Protein AF-A0A1A8DU62-F1 (afdb_monomer)

pLDDT: mean 75.97, std 13.54, range [42.56, 94.19]

Organism: Nothobranchius kadleci (NCBI:txid1051664)

Nearest PDB structures (foldseek):
  8eas-assembly1_e  TM=4.081E-01  e=3.688E+00  Saccharomyces cerevisiae

Solvent-accessible surface area (backbone atoms only — not comparable to full-atom values): 6473 Å² total; per-residue (Å²): 130,87,78,82,76,73,82,77,83,62,65,81,75,46,54,63,57,53,49,51,5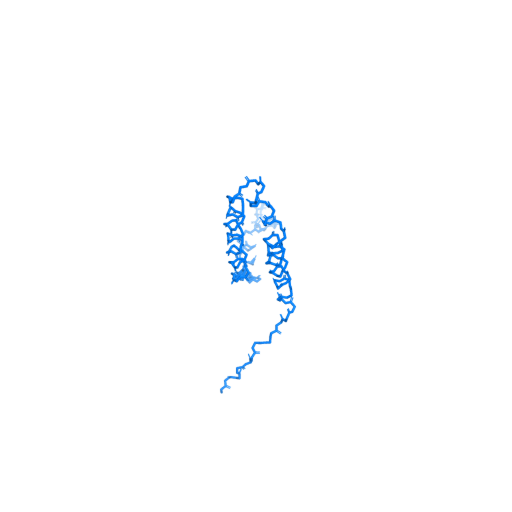0,49,52,53,53,49,53,52,49,48,42,54,69,67,48,36,66,54,44,41,75,74,76,39,65,64,56,60,53,53,52,49,54,50,48,52,53,50,52,53,52,50,50,50,67,70,70,52,79,88,65,85,74,78,75,78,58,86,61,71,67,54,65,61,66,67,71,53,77,85,54,52,73,50,73,61,94,90,44,83,42,86,70

Mean predicted aligned error: 15.57 Å

Radius of gyration: 30.91 Å; Cα contacts (8 Å, |Δi|>4): 31; chains: 1; bounding box: 81×33×68 Å

Sequence (103 aa):
MPNSAGKRFKPTKYIPVSTAATLLVGSTTLFFVFTCPWLTKVISPAVPLYNGLVFLFVLANFSMATFMDPGIYPRADEDEDKDDDFRAPLYKNVEIKGIQVRM

Secondary structure (DSSP, 8-state):
----------GGGTHHHHHHHHHHHHHHHHIIIIIHHHHHHHT-THHHHHHHHHHHHHHHHHHHHHHS----PPPPPTTTTHHHHTSS-S--EEEETTEEEE-

Foldseek 3Di:
DDDPPPPPDDVVVCVVLVVVVCCLVVVLVCCCVPPVVVCCVPPHPVVVVVSVVVSVVVVVVSVCVSPDDPDDDPDPDPCVVVVVVPPDQPWDFDDDPNDTDTD

Structure (mmCIF, N/CA/C/O backbone):
data_AF-A0A1A8DU62-F1
#
_entry.id   AF-A0A1A8DU62-F1
#
loop_
_atom_site.group_PDB
_atom_site.id
_atom_site.type_symbol
_atom_site.label_atom_id
_atom_site.label_alt_id
_atom_site.label_comp_id
_atom_site.label_asym_id
_atom_site.label_entity_id
_atom_site.label_seq_id
_atom_site.pdbx_PDB_ins_code
_atom_site.Cartn_x
_atom_site.Cartn_y
_atom_site.Cartn_z
_atom_site.occupancy
_atom_site.B_iso_or_equiv
_atom_site.auth_seq_id
_atom_site.auth_comp_id
_atom_site.auth_asym_id
_atom_site.auth_atom_id
_atom_site.pdbx_PDB_model_num
ATOM 1 N N . MET A 1 1 ? -0.432 -7.489 -43.310 1.00 42.56 1 MET A N 1
ATOM 2 C CA . MET A 1 1 ? -1.073 -7.174 -42.014 1.00 42.56 1 MET A CA 1
ATOM 3 C C . MET A 1 1 ? -0.121 -7.632 -40.918 1.00 42.56 1 MET A C 1
ATOM 5 O O . MET A 1 1 ? 0.144 -8.829 -40.883 1.00 42.56 1 MET A O 1
ATOM 9 N N . PRO A 1 2 ? 0.492 -6.748 -40.109 1.00 52.03 2 PRO A N 1
ATOM 10 C CA . PRO A 1 2 ? 1.381 -7.212 -39.057 1.00 52.03 2 PRO A CA 1
ATOM 11 C C . PRO A 1 2 ? 0.548 -7.817 -37.923 1.00 52.03 2 PRO A C 1
ATOM 13 O O . PRO A 1 2 ? -0.450 -7.258 -37.475 1.00 52.03 2 PRO A O 1
ATOM 16 N N . ASN A 1 3 ? 0.956 -9.019 -37.540 1.00 49.47 3 ASN A N 1
ATOM 17 C CA . ASN A 1 3 ? 0.328 -9.881 -36.559 1.00 49.47 3 ASN A CA 1
ATOM 18 C C . ASN A 1 3 ? 0.422 -9.220 -35.173 1.00 49.47 3 ASN A C 1
ATOM 20 O O . ASN A 1 3 ? 1.523 -8.966 -34.682 1.00 49.47 3 ASN A O 1
ATOM 24 N N . SER A 1 4 ? -0.720 -8.910 -34.555 1.00 54.88 4 SER A N 1
ATOM 25 C CA . SER A 1 4 ? -0.787 -8.346 -33.205 1.00 54.88 4 SER A CA 1
ATOM 26 C C . SER A 1 4 ? -0.388 -9.425 -32.197 1.00 54.88 4 SER A C 1
ATOM 28 O O . SER A 1 4 ? -1.233 -10.153 -31.677 1.00 54.88 4 SER A O 1
ATOM 30 N N . ALA A 1 5 ? 0.915 -9.557 -31.948 1.00 54.44 5 ALA A N 1
ATOM 31 C CA . ALA A 1 5 ? 1.454 -10.425 -30.913 1.00 54.44 5 ALA A CA 1
ATOM 32 C C . ALA A 1 5 ? 0.910 -9.967 -29.550 1.00 54.44 5 ALA A C 1
ATOM 34 O O . ALA A 1 5 ? 1.331 -8.947 -29.002 1.00 54.44 5 ALA A O 1
ATOM 35 N N . GLY A 1 6 ? -0.069 -10.705 -29.020 1.00 56.44 6 GLY A N 1
ATOM 36 C CA . GLY A 1 6 ? -0.629 -10.466 -27.696 1.00 56.44 6 GLY A CA 1
ATOM 37 C C . GLY A 1 6 ? 0.492 -10.414 -26.660 1.00 56.44 6 GLY A C 1
ATOM 38 O O . GLY A 1 6 ? 1.303 -11.337 -26.563 1.00 56.44 6 GLY A O 1
ATOM 39 N N . LYS A 1 7 ? 0.569 -9.312 -25.905 1.00 60.22 7 LYS A N 1
ATOM 40 C CA . LYS A 1 7 ? 1.547 -9.140 -24.824 1.00 60.22 7 LYS A CA 1
ATOM 41 C C . LYS A 1 7 ? 1.452 -10.339 -23.877 1.00 60.22 7 LYS A C 1
ATOM 43 O O . LYS A 1 7 ? 0.450 -10.518 -23.191 1.00 60.22 7 LYS A O 1
ATOM 48 N N . ARG A 1 8 ? 2.502 -11.164 -23.836 1.00 65.25 8 ARG A N 1
ATOM 49 C CA . ARG A 1 8 ? 2.606 -12.308 -22.922 1.00 65.25 8 ARG A CA 1
ATOM 50 C C . ARG A 1 8 ? 2.629 -11.782 -21.485 1.00 65.25 8 ARG A C 1
ATOM 52 O O . ARG A 1 8 ? 3.622 -11.182 -21.073 1.00 65.25 8 ARG A O 1
ATOM 59 N N . PHE A 1 9 ? 1.543 -11.988 -20.740 1.00 60.03 9 PHE A N 1
ATOM 60 C CA . PHE A 1 9 ? 1.482 -11.691 -19.309 1.00 60.03 9 PHE A CA 1
ATOM 61 C C . PHE A 1 9 ? 2.639 -12.410 -18.604 1.00 60.03 9 PHE A C 1
ATOM 63 O O . PHE A 1 9 ? 2.781 -13.627 -18.711 1.00 60.03 9 PHE A O 1
ATOM 70 N N . LYS A 1 10 ? 3.505 -11.649 -17.925 1.00 69.56 10 LYS A N 1
ATOM 71 C CA . LYS A 1 10 ? 4.607 -12.177 -17.109 1.00 69.56 10 LYS A CA 1
ATOM 72 C C . LYS A 1 10 ? 4.161 -12.160 -15.640 1.00 69.56 10 LYS A C 1
ATOM 74 O O . LYS A 1 10 ? 4.383 -11.148 -14.973 1.00 69.56 10 LYS A O 1
ATOM 79 N N . PRO A 1 11 ? 3.522 -13.228 -15.127 1.00 65.69 11 PRO A N 1
ATOM 80 C CA . PRO A 1 11 ? 2.950 -13.248 -13.777 1.00 65.69 11 PRO A CA 1
ATOM 81 C C . PRO A 1 11 ? 3.991 -12.955 -12.691 1.00 65.69 11 PRO A C 1
ATOM 83 O O . PRO A 1 11 ? 3.673 -12.288 -11.713 1.00 65.69 11 PRO A O 1
ATOM 86 N N . THR A 1 12 ? 5.256 -13.326 -12.907 1.00 71.56 12 THR A N 1
ATOM 87 C CA . THR A 1 12 ? 6.375 -13.089 -11.981 1.00 71.56 12 THR A CA 1
ATOM 88 C C . THR A 1 12 ? 6.565 -11.619 -11.588 1.00 71.56 12 THR A C 1
ATOM 90 O O . THR A 1 12 ? 7.024 -11.348 -10.484 1.00 71.56 12 THR A O 1
ATOM 93 N N . LYS A 1 13 ? 6.173 -10.659 -12.441 1.00 71.75 13 LYS A N 1
ATOM 94 C CA . LYS A 1 13 ? 6.266 -9.220 -12.130 1.00 71.75 13 LYS A CA 1
ATOM 95 C C . LYS A 1 13 ? 5.174 -8.747 -11.153 1.00 71.75 13 LYS A C 1
ATOM 97 O O . LYS A 1 13 ? 5.378 -7.763 -10.453 1.00 71.75 13 LYS A O 1
ATOM 102 N N . TYR A 1 14 ? 4.038 -9.444 -11.086 1.00 77.38 14 TYR A N 1
ATOM 103 C CA . TYR A 1 14 ? 2.866 -9.038 -10.297 1.00 77.38 14 TYR A CA 1
ATOM 104 C C . TYR A 1 14 ? 2.808 -9.681 -8.907 1.00 77.38 14 TYR A C 1
ATOM 106 O O . TYR A 1 14 ? 2.211 -9.097 -8.009 1.00 77.38 14 TYR A O 1
ATOM 114 N N . ILE A 1 15 ? 3.468 -10.830 -8.712 1.00 84.44 15 ILE A N 1
ATOM 115 C CA . ILE A 1 15 ? 3.556 -11.544 -7.424 1.00 84.44 15 ILE A CA 1
ATOM 116 C C . ILE A 1 15 ? 3.979 -10.631 -6.253 1.00 84.44 15 ILE A C 1
ATOM 118 O O . ILE A 1 15 ? 3.303 -10.655 -5.220 1.00 84.44 15 ILE A O 1
ATOM 122 N N . PRO A 1 16 ? 5.051 -9.816 -6.353 1.00 87.69 16 PRO A N 1
ATOM 123 C CA . PRO A 1 16 ? 5.456 -8.971 -5.229 1.00 87.69 16 PRO A CA 1
ATOM 124 C C . PRO A 1 16 ? 4.426 -7.874 -4.932 1.00 87.69 16 PRO A C 1
ATOM 126 O O . PRO A 1 16 ? 4.103 -7.628 -3.772 1.00 87.69 16 PRO A O 1
ATOM 129 N N . VAL A 1 17 ? 3.853 -7.266 -5.972 1.00 88.00 17 VAL A N 1
ATOM 130 C CA . VAL A 1 17 ? 2.862 -6.188 -5.845 1.00 88.00 17 VAL A CA 1
ATOM 131 C C . VAL A 1 17 ? 1.554 -6.687 -5.241 1.00 88.00 17 VAL A C 1
ATOM 133 O O . VAL A 1 17 ? 1.019 -6.055 -4.332 1.00 88.00 17 VAL A O 1
ATOM 136 N N . SER A 1 18 ? 1.060 -7.847 -5.680 1.00 88.12 18 SER A N 1
ATOM 137 C CA . SER A 1 18 ? -0.167 -8.434 -5.141 1.00 88.12 18 SER A CA 1
ATOM 138 C C . SER A 1 18 ? 0.012 -8.859 -3.688 1.00 88.12 18 SER A C 1
ATOM 140 O O . SER A 1 18 ? -0.894 -8.673 -2.877 1.00 88.12 18 SER A O 1
ATOM 142 N N . THR A 1 19 ? 1.186 -9.390 -3.341 1.00 90.88 19 THR A N 1
ATOM 143 C CA . THR A 1 19 ? 1.517 -9.767 -1.962 1.00 90.88 19 THR A CA 1
ATOM 144 C C . THR A 1 19 ? 1.575 -8.534 -1.064 1.00 90.88 19 THR A C 1
ATOM 146 O O . THR A 1 19 ? 0.925 -8.514 -0.021 1.00 90.88 19 THR A O 1
ATOM 149 N N . ALA A 1 20 ? 2.273 -7.476 -1.491 1.00 91.31 20 ALA A N 1
ATOM 150 C CA . ALA A 1 20 ? 2.340 -6.220 -0.748 1.00 91.31 20 ALA A CA 1
ATOM 151 C C . ALA A 1 20 ? 0.949 -5.598 -0.551 1.00 91.31 20 ALA A C 1
ATOM 153 O O . ALA A 1 20 ? 0.597 -5.240 0.571 1.00 91.31 20 ALA A O 1
ATOM 154 N N . ALA A 1 21 ? 0.127 -5.548 -1.604 1.00 91.38 21 ALA A N 1
ATOM 155 C CA . ALA A 1 21 ? -1.240 -5.036 -1.524 1.00 91.38 21 ALA A CA 1
ATOM 156 C C . ALA A 1 21 ? -2.112 -5.863 -0.566 1.00 91.38 21 ALA A C 1
ATOM 158 O O . ALA A 1 21 ? -2.833 -5.303 0.258 1.00 91.38 21 ALA A O 1
ATOM 159 N N . THR A 1 22 ? -2.015 -7.194 -0.631 1.00 93.25 22 THR A N 1
ATOM 160 C CA . THR A 1 22 ? -2.785 -8.099 0.237 1.00 93.25 22 THR A CA 1
ATOM 161 C C . THR A 1 22 ? -2.390 -7.932 1.699 1.00 93.25 22 THR A C 1
ATOM 163 O O . THR A 1 22 ? -3.262 -7.853 2.559 1.00 93.25 22 THR A O 1
ATOM 166 N N . LEU A 1 23 ? -1.093 -7.837 1.995 1.00 93.00 23 LEU A N 1
ATOM 167 C CA . LEU A 1 23 ? -0.617 -7.622 3.361 1.00 93.00 23 LEU A CA 1
ATOM 168 C C . LEU A 1 23 ? -1.013 -6.243 3.882 1.00 93.00 23 LEU A C 1
ATOM 170 O O . LEU A 1 23 ? -1.472 -6.135 5.015 1.00 93.00 23 LEU A O 1
ATOM 174 N N . LEU A 1 24 ? 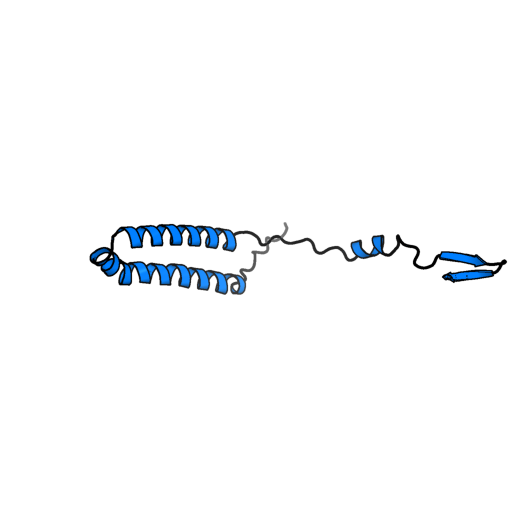-0.886 -5.204 3.060 1.00 93.06 24 LEU A N 1
ATOM 175 C CA . LEU A 1 24 ? -1.232 -3.834 3.426 1.00 93.06 24 LEU A CA 1
ATOM 176 C C . LEU A 1 24 ? -2.728 -3.699 3.731 1.00 93.06 24 LEU A C 1
ATOM 178 O O . LEU A 1 24 ? -3.105 -3.239 4.810 1.00 93.06 24 LEU A O 1
ATOM 182 N N . VAL A 1 25 ? -3.591 -4.143 2.814 1.00 93.31 25 VAL A N 1
ATOM 183 C CA . VAL A 1 25 ? -5.048 -4.052 2.987 1.00 93.31 25 VAL A CA 1
ATOM 184 C C . VAL A 1 25 ? -5.520 -5.028 4.061 1.00 93.31 25 VAL A C 1
ATOM 186 O O . VAL A 1 25 ? -6.315 -4.655 4.923 1.00 93.31 25 VAL A O 1
ATOM 189 N N . GLY A 1 26 ? -5.005 -6.258 4.057 1.00 93.50 26 GLY A N 1
ATOM 190 C CA . GLY A 1 26 ? -5.382 -7.300 5.006 1.00 93.50 26 GLY A CA 1
ATOM 191 C C . GLY A 1 26 ? -5.036 -6.935 6.446 1.00 93.50 26 GLY A C 1
ATOM 192 O O . GLY A 1 26 ? -5.915 -6.975 7.303 1.00 93.50 26 GLY A O 1
ATOM 193 N N . SER A 1 27 ? -3.792 -6.521 6.714 1.00 92.25 27 SER A N 1
ATOM 194 C CA . SER A 1 27 ? -3.358 -6.144 8.070 1.00 92.25 27 SER A CA 1
ATOM 195 C C . SER A 1 27 ? -4.124 -4.936 8.609 1.00 92.25 27 SER A C 1
ATOM 197 O O . SER A 1 27 ? -4.594 -4.967 9.747 1.00 92.25 27 SER A O 1
ATOM 199 N N . THR A 1 28 ? -4.335 -3.913 7.778 1.00 91.81 28 THR A N 1
ATOM 200 C CA . THR A 1 28 ? -5.089 -2.718 8.174 1.00 91.81 28 THR A CA 1
ATOM 201 C C . THR A 1 28 ? -6.560 -3.044 8.428 1.00 91.81 28 THR A C 1
ATOM 203 O O . THR A 1 28 ? -7.127 -2.611 9.429 1.00 91.81 28 THR A O 1
ATOM 206 N N . THR A 1 29 ? -7.179 -3.877 7.587 1.00 90.44 29 THR A N 1
ATOM 207 C CA . THR A 1 29 ? -8.571 -4.312 7.796 1.00 90.44 29 THR A CA 1
ATOM 208 C C . THR A 1 29 ? -8.707 -5.121 9.085 1.00 90.44 29 THR A C 1
ATOM 210 O O . THR A 1 29 ? -9.636 -4.889 9.857 1.00 90.44 29 THR A O 1
ATOM 213 N N . LEU A 1 30 ? -7.759 -6.021 9.371 1.00 91.19 30 LEU A N 1
ATOM 214 C CA . LEU A 1 30 ? -7.722 -6.773 10.629 1.00 91.19 30 LEU A CA 1
ATOM 215 C C . LEU A 1 30 ? -7.628 -5.837 11.840 1.00 91.19 30 LEU A C 1
ATOM 217 O O . LEU A 1 30 ? -8.357 -6.012 12.815 1.00 91.19 30 LEU A O 1
ATOM 221 N N . PHE A 1 31 ? -6.779 -4.812 11.764 1.00 88.25 31 PHE A N 1
ATOM 222 C CA . PHE A 1 31 ? -6.653 -3.807 12.816 1.00 88.25 31 PHE A CA 1
ATOM 223 C C . PHE A 1 31 ? -7.978 -3.060 13.058 1.00 88.25 31 PHE A C 1
ATOM 225 O O . PHE A 1 31 ? -8.402 -2.903 14.206 1.00 88.25 31 PHE A O 1
ATOM 232 N N . PHE A 1 32 ? -8.691 -2.677 11.994 1.00 86.12 32 PHE A N 1
ATOM 233 C CA . PHE A 1 32 ? -10.003 -2.033 12.117 1.00 86.12 32 PHE A CA 1
ATOM 234 C C . PHE A 1 32 ? -11.093 -2.957 12.673 1.00 86.12 32 PHE A C 1
ATOM 236 O O . PHE A 1 32 ? -11.939 -2.501 13.440 1.00 86.12 32 PHE A O 1
ATOM 243 N N . VAL A 1 33 ? -11.083 -4.244 12.326 1.00 87.88 33 VAL A N 1
ATOM 244 C CA . VAL A 1 33 ? -12.104 -5.197 12.791 1.00 87.88 33 VAL A CA 1
ATOM 245 C C . VAL A 1 33 ? -11.870 -5.620 14.242 1.00 87.88 33 VAL A C 1
ATOM 247 O O . VAL A 1 33 ? -12.824 -5.676 15.015 1.00 87.88 33 VAL A O 1
ATOM 250 N N . PHE A 1 34 ? -10.627 -5.905 14.636 1.00 86.44 34 PHE A N 1
ATOM 251 C CA . PHE A 1 34 ? -10.333 -6.469 15.958 1.00 86.44 34 PHE A CA 1
ATOM 252 C C . PHE A 1 34 ? -9.892 -5.422 16.986 1.00 86.44 34 PHE A C 1
ATOM 254 O O . PHE A 1 34 ? -10.318 -5.480 18.139 1.00 86.44 34 PHE A O 1
ATOM 261 N N . THR A 1 35 ? -9.063 -4.450 16.600 1.00 83.31 35 THR A N 1
ATOM 262 C CA . THR A 1 35 ? -8.457 -3.498 17.546 1.00 83.31 35 THR A CA 1
ATOM 263 C C . THR A 1 35 ? -9.289 -2.225 17.703 1.00 83.31 35 THR A C 1
ATOM 265 O O . THR A 1 35 ? -9.487 -1.752 18.827 1.00 83.31 35 THR A O 1
ATOM 268 N N . CYS A 1 36 ? -9.842 -1.677 16.616 1.00 80.44 36 CYS A N 1
ATOM 269 C CA . CYS A 1 36 ? -10.602 -0.424 16.685 1.00 80.44 36 CYS A CA 1
ATOM 270 C C . CYS A 1 36 ? -11.889 -0.463 17.531 1.00 80.44 36 CYS A C 1
ATOM 272 O O . CYS A 1 36 ? -12.154 0.559 18.168 1.00 80.44 36 CYS A O 1
ATOM 274 N N . PRO A 1 37 ? -12.682 -1.552 17.631 1.00 80.62 37 PRO A N 1
ATOM 275 C CA . PRO A 1 37 ? -13.880 -1.551 18.478 1.00 80.62 37 PRO A CA 1
ATOM 276 C C . PRO A 1 37 ? -13.554 -1.339 19.958 1.00 80.62 37 PRO A C 1
ATOM 278 O O . PRO A 1 37 ? -14.299 -0.670 20.674 1.00 80.62 37 PRO A O 1
ATOM 281 N N . TRP A 1 38 ? -12.423 -1.888 20.408 1.00 81.25 38 TRP A N 1
ATOM 282 C CA . TRP A 1 38 ? -11.924 -1.690 21.764 1.00 81.25 38 TRP A CA 1
ATOM 283 C C . TRP A 1 38 ? -11.346 -0.279 21.934 1.00 81.25 38 TRP A C 1
ATOM 285 O O . TRP A 1 38 ? -11.723 0.442 22.857 1.00 81.25 38 TRP A O 1
ATOM 295 N N . LEU A 1 39 ? -10.519 0.162 20.982 1.00 76.31 39 LEU A N 1
ATOM 296 C CA . LEU A 1 39 ? -9.854 1.469 21.017 1.00 76.31 39 LEU A CA 1
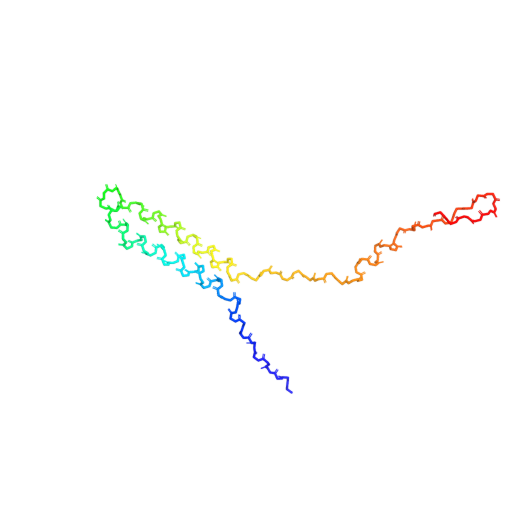ATOM 297 C C . LEU A 1 39 ? -10.842 2.649 21.008 1.00 76.31 39 LEU A C 1
ATOM 299 O O . LEU A 1 39 ? -10.643 3.643 21.706 1.00 76.31 39 LEU A O 1
ATOM 303 N N . THR A 1 40 ? -11.938 2.503 20.261 1.00 77.44 40 THR A N 1
ATOM 304 C CA . THR A 1 40 ? -13.023 3.493 20.167 1.00 77.44 40 THR A CA 1
ATOM 305 C C . THR A 1 40 ? -13.781 3.628 21.485 1.00 77.44 40 THR A C 1
ATOM 307 O O . THR A 1 40 ? -14.178 4.732 21.846 1.00 77.44 40 THR A O 1
ATOM 310 N N . LYS A 1 41 ? -13.982 2.518 22.209 1.00 77.88 41 LYS A N 1
ATOM 311 C CA . LYS A 1 41 ? -14.732 2.502 23.474 1.00 77.88 41 LYS A CA 1
ATOM 312 C C . LYS A 1 41 ? -13.911 2.981 24.668 1.00 77.88 41 LYS A C 1
ATOM 314 O O . LYS A 1 41 ? -14.483 3.564 25.579 1.00 77.88 41 LYS A O 1
ATOM 319 N N . VAL A 1 42 ? -12.608 2.699 24.684 1.00 78.44 42 VAL A N 1
ATOM 320 C CA . VAL A 1 42 ? -11.754 2.930 25.862 1.00 78.44 42 VAL A CA 1
ATOM 321 C C . VAL A 1 42 ? -10.991 4.250 25.788 1.00 78.44 42 VAL A C 1
ATOM 323 O O . VAL A 1 42 ? -10.823 4.901 26.813 1.00 78.44 42 VAL A O 1
ATOM 326 N N . ILE A 1 43 ? -10.517 4.648 24.604 1.00 75.56 43 ILE A N 1
ATOM 327 C CA . ILE A 1 43 ? -9.612 5.797 24.463 1.00 75.56 43 ILE A CA 1
ATOM 328 C C . ILE A 1 43 ? -10.327 6.978 23.817 1.00 75.56 43 ILE A C 1
ATOM 330 O O . ILE A 1 43 ? -10.537 7.998 24.464 1.00 75.56 43 ILE A O 1
ATOM 334 N N . SER A 1 44 ? -10.662 6.872 22.530 1.00 77.44 44 SER A N 1
ATOM 335 C CA . SER A 1 44 ? -11.347 7.938 21.795 1.00 77.44 44 SER A CA 1
ATOM 336 C C . SER A 1 44 ? -11.684 7.487 20.369 1.00 77.44 44 SER A C 1
ATOM 338 O O . SER A 1 44 ? -10.842 6.857 19.716 1.00 77.44 44 SER A O 1
ATOM 340 N N . PRO A 1 45 ? -12.849 7.877 19.820 1.00 78.00 45 PRO A N 1
ATOM 341 C CA . PRO A 1 45 ? -13.193 7.656 18.414 1.00 78.00 45 PRO A CA 1
ATOM 342 C C . PRO A 1 45 ? -12.295 8.415 17.424 1.00 78.00 45 PRO A C 1
ATOM 344 O O . PRO A 1 45 ? -12.344 8.139 16.227 1.00 78.00 45 PRO A O 1
ATOM 347 N N . ALA A 1 46 ? -11.447 9.339 17.887 1.00 81.00 46 ALA A N 1
ATOM 348 C CA . ALA A 1 46 ? -10.501 10.041 17.023 1.00 81.00 46 ALA A CA 1
ATOM 349 C C . ALA A 1 46 ? -9.377 9.124 16.501 1.00 81.00 46 ALA A C 1
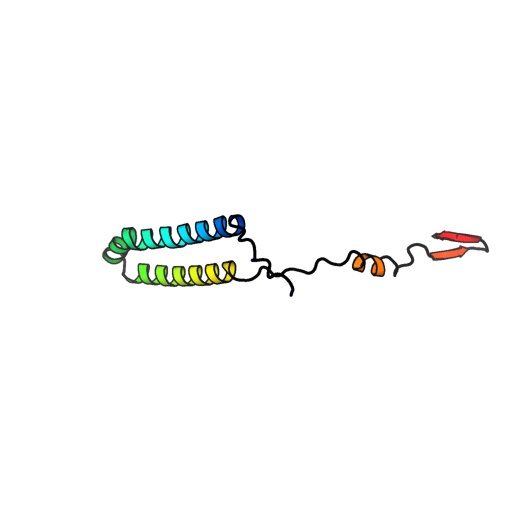ATOM 351 O O . ALA A 1 46 ? -8.893 9.312 15.387 1.00 81.00 46 ALA A O 1
ATOM 352 N N . VAL A 1 47 ? -8.968 8.109 17.271 1.00 82.44 47 VAL A N 1
ATOM 353 C CA . VAL A 1 47 ? -7.803 7.272 16.927 1.00 82.44 47 VAL A CA 1
ATOM 354 C C . VAL A 1 47 ? -8.019 6.443 15.648 1.00 82.44 47 VAL A C 1
ATOM 356 O O . VAL A 1 47 ? -7.152 6.484 14.772 1.00 82.44 47 VAL A O 1
ATOM 359 N N . PRO A 1 48 ? -9.159 5.745 15.458 1.00 84.25 48 PRO A N 1
ATOM 360 C CA . PRO A 1 48 ? -9.469 5.084 14.188 1.00 84.25 48 PRO A CA 1
ATOM 361 C C . PRO A 1 48 ? -9.536 6.053 13.002 1.00 84.25 48 PRO A C 1
ATOM 363 O O . PRO A 1 48 ? -9.141 5.687 11.898 1.00 84.25 48 PRO A O 1
ATOM 366 N N . LEU A 1 49 ? -10.003 7.288 13.225 1.00 86.12 49 LEU A N 1
ATOM 367 C CA . LEU A 1 49 ? -10.130 8.303 12.178 1.00 86.12 49 LEU A CA 1
ATOM 368 C C . LEU A 1 49 ? -8.757 8.705 11.620 1.00 86.12 49 LEU A C 1
ATOM 370 O O . LEU A 1 49 ? -8.554 8.697 10.406 1.00 86.12 49 LEU A O 1
ATOM 374 N N . TYR A 1 50 ? -7.794 8.988 12.504 1.00 89.81 50 TYR A N 1
ATOM 375 C CA . TYR A 1 50 ? -6.413 9.277 12.104 1.00 89.81 50 TYR A CA 1
ATOM 376 C C . TYR A 1 50 ? -5.762 8.088 11.402 1.00 89.81 50 TYR A C 1
ATOM 378 O O . TYR A 1 50 ? -5.114 8.266 10.372 1.00 89.81 50 TYR A O 1
ATOM 386 N N . ASN A 1 51 ? -5.966 6.875 11.918 1.00 88.88 51 ASN A N 1
ATOM 387 C CA . ASN A 1 51 ? -5.409 5.671 11.305 1.00 88.88 51 ASN A CA 1
ATOM 388 C C . ASN A 1 51 ? -5.985 5.443 9.894 1.00 88.88 51 ASN A C 1
ATOM 390 O O . ASN A 1 51 ? -5.255 5.093 8.973 1.00 88.88 51 ASN A O 1
ATOM 394 N N . GLY A 1 52 ? -7.272 5.745 9.693 1.00 90.00 52 GLY A N 1
ATOM 395 C CA . GLY A 1 52 ? -7.920 5.702 8.381 1.00 90.00 52 GLY A CA 1
ATOM 396 C C . GLY A 1 52 ? -7.351 6.732 7.406 1.00 90.00 52 GLY A C 1
ATOM 397 O O . GLY A 1 52 ? -7.044 6.388 6.267 1.00 90.00 52 GLY A O 1
ATOM 398 N N . LEU A 1 53 ? -7.143 7.975 7.853 1.00 93.31 53 LEU A N 1
ATOM 399 C CA . LEU A 1 53 ? -6.519 9.024 7.037 1.00 93.31 53 LEU A CA 1
ATOM 400 C C . 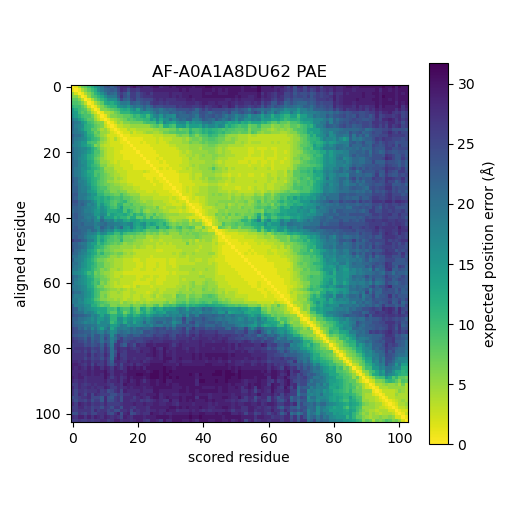LEU A 1 53 ? -5.095 8.653 6.607 1.00 93.31 53 LEU A C 1
ATOM 402 O O . LEU A 1 53 ? -4.755 8.773 5.429 1.00 93.31 53 LEU A O 1
ATOM 406 N N . VAL A 1 54 ? -4.275 8.166 7.542 1.00 93.25 54 VAL A N 1
ATOM 407 C CA . VAL A 1 54 ? -2.905 7.721 7.248 1.00 93.25 54 VAL A CA 1
ATOM 408 C C . VAL A 1 54 ? -2.922 6.519 6.305 1.00 93.25 54 VAL A C 1
ATOM 410 O O . VAL A 1 54 ? -2.172 6.501 5.331 1.00 93.25 54 VAL A O 1
ATOM 413 N N . PHE A 1 55 ? -3.808 5.548 6.529 1.00 93.25 55 PHE A N 1
ATOM 414 C CA . PHE A 1 55 ? -3.957 4.395 5.644 1.00 93.25 55 PHE A CA 1
ATOM 415 C C . PHE A 1 55 ? -4.322 4.801 4.213 1.00 93.25 55 PHE A C 1
ATOM 417 O O . PHE A 1 55 ? -3.702 4.314 3.270 1.00 93.25 55 PHE A O 1
ATOM 424 N N . LEU A 1 56 ? -5.272 5.724 4.035 1.00 93.19 56 LEU A N 1
ATOM 425 C CA . LEU A 1 56 ? -5.631 6.240 2.712 1.00 93.19 56 LEU A CA 1
ATOM 426 C C . LEU A 1 56 ? -4.446 6.933 2.030 1.00 93.19 56 LEU A C 1
ATOM 428 O O . LEU A 1 56 ? -4.222 6.724 0.837 1.00 93.19 56 LEU A O 1
ATOM 432 N N . PHE A 1 57 ? -3.657 7.707 2.779 1.00 94.19 57 PHE A N 1
ATOM 433 C CA . PHE A 1 57 ? -2.447 8.339 2.253 1.00 94.19 57 PHE A CA 1
ATOM 434 C C . PHE A 1 57 ? -1.410 7.302 1.797 1.00 94.19 57 PHE A C 1
ATOM 436 O O . PHE A 1 57 ? -0.843 7.422 0.709 1.00 94.19 57 PHE A O 1
ATOM 443 N N . VAL A 1 58 ? -1.187 6.252 2.588 1.00 94.06 58 VAL A N 1
ATOM 444 C CA . VAL A 1 58 ? -0.281 5.155 2.221 1.00 94.06 58 VAL A CA 1
ATOM 445 C C . VAL A 1 58 ? -0.813 4.392 1.007 1.00 94.06 58 VAL A C 1
ATOM 447 O O . VAL A 1 58 ? -0.043 4.112 0.094 1.00 94.06 58 VAL A O 1
ATOM 450 N N . LEU A 1 59 ? -2.115 4.103 0.944 1.00 92.81 59 LEU A N 1
ATOM 451 C CA . LEU A 1 59 ? -2.745 3.413 -0.185 1.00 92.81 59 LEU A CA 1
ATOM 452 C C . LEU A 1 59 ? -2.605 4.216 -1.489 1.00 92.81 59 LEU A C 1
ATOM 454 O O . LEU A 1 59 ? -2.302 3.643 -2.539 1.00 92.81 59 LEU A O 1
ATOM 458 N N . ALA A 1 60 ? -2.789 5.537 -1.426 1.00 92.25 60 ALA A N 1
ATOM 459 C CA . ALA A 1 60 ? -2.612 6.427 -2.568 1.00 92.25 60 ALA A CA 1
ATOM 460 C C . ALA A 1 60 ? -1.157 6.421 -3.064 1.00 92.25 60 ALA A C 1
ATOM 462 O O . ALA A 1 60 ? -0.917 6.202 -4.252 1.00 92.25 60 ALA A O 1
ATOM 463 N N . ASN A 1 61 ? -0.188 6.570 -2.154 1.00 91.81 61 ASN A N 1
ATOM 464 C CA . ASN A 1 61 ? 1.238 6.513 -2.493 1.00 91.81 61 ASN A CA 1
ATOM 465 C C . ASN A 1 61 ? 1.658 5.135 -3.018 1.00 91.81 61 ASN A C 1
ATOM 467 O O . ASN A 1 61 ? 2.409 5.047 -3.986 1.00 91.81 61 ASN A O 1
ATOM 471 N N . PHE A 1 62 ? 1.144 4.057 -2.427 1.00 91.69 62 PHE A N 1
ATOM 472 C CA . PHE A 1 62 ? 1.391 2.692 -2.883 1.00 91.69 62 PHE A CA 1
ATOM 473 C C . PHE A 1 62 ? 0.856 2.473 -4.301 1.00 91.69 62 PHE A C 1
ATOM 475 O O . PHE A 1 62 ? 1.550 1.901 -5.140 1.00 91.69 62 PHE A O 1
ATOM 482 N N . SER A 1 63 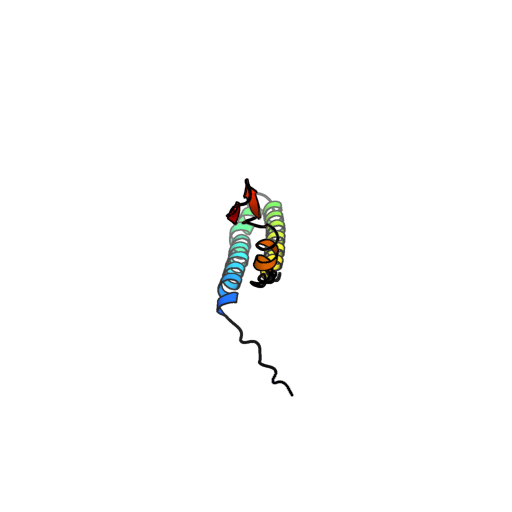? -0.352 2.961 -4.589 1.00 88.19 63 SER A N 1
ATOM 483 C CA . SER A 1 63 ? -0.959 2.863 -5.920 1.00 88.19 63 SER A CA 1
ATOM 484 C C . SER A 1 63 ? -0.161 3.666 -6.945 1.00 88.19 63 SER A C 1
ATOM 486 O O . SER A 1 63 ? 0.171 3.147 -8.008 1.00 88.19 63 SER A O 1
ATOM 488 N N . MET A 1 64 ? 0.218 4.899 -6.604 1.00 88.12 64 MET A N 1
ATOM 489 C CA . MET A 1 64 ? 1.064 5.741 -7.449 1.00 88.12 64 MET A CA 1
ATOM 490 C C . MET A 1 64 ? 2.401 5.052 -7.753 1.00 88.12 64 MET A C 1
ATOM 492 O O . MET A 1 64 ? 2.729 4.849 -8.916 1.00 88.12 64 MET A O 1
ATOM 496 N N . ALA A 1 65 ? 3.118 4.585 -6.731 1.00 87.06 65 ALA A N 1
ATOM 497 C CA . ALA A 1 65 ? 4.387 3.879 -6.902 1.00 87.06 65 ALA A CA 1
ATOM 498 C C . ALA A 1 65 ? 4.251 2.562 -7.692 1.00 87.06 65 ALA A C 1
ATOM 500 O O . ALA A 1 65 ? 5.159 2.186 -8.425 1.00 87.06 65 ALA A O 1
ATOM 501 N N . THR A 1 66 ? 3.121 1.860 -7.561 1.00 85.94 66 THR A N 1
ATOM 502 C CA . THR A 1 66 ? 2.872 0.579 -8.245 1.00 85.94 66 THR A CA 1
ATOM 503 C C . THR A 1 66 ? 2.569 0.753 -9.734 1.00 85.94 66 THR A C 1
ATOM 505 O O . THR A 1 66 ? 2.949 -0.099 -10.540 1.00 85.94 66 THR A O 1
ATOM 508 N N . PHE A 1 67 ? 1.864 1.824 -10.104 1.00 81.38 67 PHE A N 1
ATOM 509 C CA . PHE A 1 67 ? 1.408 2.047 -11.480 1.00 81.38 67 PHE A CA 1
ATOM 510 C C . PHE A 1 67 ? 2.258 3.042 -12.270 1.00 81.38 67 PHE A C 1
ATOM 512 O O . PHE A 1 67 ? 2.087 3.133 -13.486 1.00 81.38 67 PHE A O 1
ATOM 519 N N . MET A 1 68 ? 3.172 3.769 -11.628 1.00 79.44 68 MET A N 1
ATOM 520 C CA . MET A 1 68 ? 4.115 4.620 -12.345 1.00 79.44 68 MET A CA 1
ATOM 521 C C . MET A 1 68 ? 5.144 3.770 -13.096 1.00 79.44 68 MET A C 1
ATOM 523 O O . MET A 1 68 ? 5.766 2.866 -12.538 1.00 79.44 68 MET A O 1
ATOM 527 N N . ASP A 1 69 ? 5.291 4.054 -14.393 1.00 76.31 69 ASP A N 1
ATOM 528 C CA . ASP A 1 69 ? 6.307 3.421 -15.229 1.00 76.31 69 ASP A CA 1
ATOM 529 C C . ASP A 1 69 ? 7.689 3.813 -14.679 1.00 76.31 69 ASP A C 1
ATOM 531 O O . ASP A 1 69 ? 7.939 5.011 -14.521 1.00 76.31 69 ASP A O 1
ATOM 535 N N . PRO A 1 70 ? 8.582 2.856 -14.358 1.00 64.00 70 PRO A N 1
ATOM 536 C CA . PRO A 1 70 ? 9.886 3.148 -13.762 1.00 64.00 70 PRO A CA 1
ATOM 537 C C . PRO A 1 70 ? 10.808 4.038 -14.610 1.00 64.00 70 PRO A C 1
ATOM 539 O O . PRO A 1 70 ? 11.883 4.383 -14.134 1.00 64.00 70 PRO A O 1
ATOM 542 N N . GLY A 1 71 ? 10.410 4.427 -15.824 1.00 69.56 71 GLY A N 1
ATOM 543 C CA . GLY A 1 71 ? 11.223 5.245 -16.709 1.00 69.56 71 GLY A CA 1
ATOM 544 C C . GLY A 1 71 ? 12.356 4.401 -17.274 1.00 69.56 71 GLY A C 1
ATOM 545 O O . GLY A 1 71 ? 13.301 4.024 -16.586 1.00 69.56 71 GLY A O 1
ATOM 546 N N . ILE A 1 72 ? 12.263 4.062 -18.554 1.00 68.19 72 ILE A N 1
ATOM 547 C CA . ILE A 1 72 ? 13.375 3.412 -19.239 1.00 68.19 72 ILE A CA 1
ATOM 548 C C . ILE A 1 72 ? 14.370 4.517 -19.565 1.00 68.19 72 ILE A C 1
ATOM 550 O O . ILE A 1 72 ? 14.110 5.326 -20.453 1.00 68.19 72 ILE A O 1
ATOM 554 N N . TYR A 1 73 ? 15.488 4.565 -18.843 1.00 66.62 73 TYR A N 1
ATOM 555 C CA . TYR A 1 73 ? 16.615 5.369 -19.292 1.00 66.62 73 TYR A CA 1
ATOM 556 C C . TYR A 1 73 ? 17.135 4.725 -20.584 1.00 66.62 73 TYR A C 1
ATOM 558 O O . TYR A 1 73 ? 17.462 3.530 -20.554 1.00 66.62 73 TYR A O 1
ATOM 566 N N . PRO A 1 74 ? 17.150 5.443 -21.723 1.00 74.25 74 PRO A N 1
ATOM 567 C CA . PRO A 1 74 ? 17.777 4.941 -22.934 1.00 74.25 74 PRO A CA 1
ATOM 568 C C . PRO A 1 74 ? 19.204 4.532 -22.578 1.00 74.25 74 PRO A C 1
ATOM 570 O O . PRO A 1 74 ? 19.938 5.299 -21.956 1.00 74.25 74 PRO A O 1
ATOM 573 N N . ARG A 1 75 ? 19.569 3.285 -22.879 1.00 67.44 75 ARG A N 1
ATOM 574 C CA . ARG A 1 75 ? 20.954 2.845 -22.731 1.00 67.44 75 ARG A CA 1
ATOM 575 C C . ARG A 1 75 ? 21.769 3.701 -23.700 1.00 67.44 75 ARG A C 1
ATOM 577 O O . ARG A 1 75 ? 21.395 3.740 -24.868 1.00 67.44 75 ARG A O 1
ATOM 584 N N . ALA A 1 76 ? 22.795 4.394 -23.205 1.00 64.75 76 ALA A N 1
ATOM 585 C CA . ALA A 1 76 ? 23.723 5.126 -24.062 1.00 64.75 76 ALA A CA 1
ATOM 586 C C . ALA A 1 76 ? 24.226 4.172 -25.154 1.00 64.75 76 ALA A C 1
ATOM 588 O O . ALA A 1 76 ? 24.560 3.017 -24.853 1.00 64.75 76 ALA A O 1
ATOM 589 N N . ASP A 1 77 ? 24.177 4.614 -26.410 1.00 65.31 77 ASP A N 1
ATOM 590 C CA . ASP A 1 77 ? 24.814 3.887 -27.506 1.00 65.31 77 ASP A CA 1
ATOM 591 C C . ASP A 1 77 ? 26.315 3.796 -27.191 1.00 65.31 77 ASP A C 1
ATOM 593 O O . ASP A 1 77 ? 26.896 4.750 -26.675 1.00 65.31 77 ASP A O 1
ATOM 597 N N . GLU A 1 78 ? 26.962 2.667 -27.503 1.00 59.16 78 GLU A N 1
ATOM 598 C CA . GLU A 1 78 ? 28.415 2.475 -27.288 1.00 59.16 78 GLU A CA 1
ATOM 599 C C . GLU A 1 78 ? 29.282 3.479 -28.084 1.00 59.16 78 GLU A C 1
ATOM 601 O O . GLU A 1 78 ? 30.511 3.476 -27.985 1.00 59.16 78 GLU A O 1
ATOM 606 N N . ASP A 1 79 ? 28.637 4.327 -28.885 1.00 58.97 79 ASP A N 1
ATOM 607 C CA . ASP A 1 79 ? 29.238 5.395 -29.666 1.00 58.97 79 ASP A CA 1
ATOM 608 C C . ASP A 1 79 ? 29.312 6.737 -28.905 1.00 58.97 79 ASP A C 1
ATOM 610 O O . ASP A 1 79 ? 30.147 7.565 -29.264 1.00 58.97 79 ASP A O 1
ATOM 614 N N . GLU A 1 80 ? 28.553 6.952 -27.817 1.00 58.38 80 GLU A N 1
ATOM 615 C CA . GLU A 1 80 ? 28.656 8.199 -27.024 1.00 58.38 80 GLU A CA 1
ATOM 616 C C . GLU A 1 80 ? 29.981 8.298 -26.239 1.00 58.38 80 GLU A C 1
ATOM 618 O O . GLU A 1 80 ? 30.476 9.399 -26.009 1.00 58.38 80 GLU A O 1
ATOM 623 N N . ASP A 1 81 ? 30.619 7.166 -25.918 1.00 57.69 81 ASP A N 1
ATOM 624 C CA . ASP A 1 81 ? 31.937 7.136 -25.262 1.00 57.69 81 ASP A CA 1
ATOM 625 C C . ASP A 1 81 ? 33.105 7.318 -26.259 1.00 57.69 81 ASP A C 1
ATOM 627 O O . ASP A 1 81 ? 34.244 7.566 -25.857 1.00 57.69 81 ASP A O 1
ATOM 631 N N . LYS A 1 82 ? 32.859 7.194 -27.573 1.00 56.66 82 LYS A N 1
ATOM 632 C CA . LYS A 1 82 ? 33.912 7.238 -28.608 1.00 56.66 82 LYS A CA 1
ATOM 633 C C . LYS A 1 82 ? 34.248 8.638 -29.101 1.00 56.66 82 LYS A C 1
ATOM 635 O O . LYS A 1 82 ? 35.376 8.862 -29.544 1.00 56.66 82 LYS A O 1
ATOM 640 N N . ASP A 1 83 ? 33.304 9.568 -29.015 1.00 56.88 83 ASP A N 1
ATOM 641 C CA . ASP A 1 83 ? 33.509 10.941 -29.479 1.00 56.88 83 ASP A CA 1
ATOM 642 C C . ASP A 1 83 ? 34.219 11.822 -28.438 1.00 56.88 83 ASP A C 1
ATOM 644 O O . ASP A 1 83 ? 34.865 12.804 -28.814 1.00 56.88 83 ASP A O 1
ATOM 648 N N . ASP A 1 84 ? 34.173 11.459 -27.151 1.00 57.34 84 ASP A N 1
ATOM 649 C CA . ASP A 1 84 ? 34.877 12.185 -26.083 1.00 57.34 84 ASP A CA 1
ATOM 650 C C . ASP A 1 84 ? 36.328 11.707 -25.890 1.00 57.34 84 ASP A C 1
ATOM 652 O O . ASP A 1 84 ? 37.214 12.533 -25.646 1.00 57.34 84 ASP A O 1
ATOM 656 N N . ASP A 1 85 ? 36.619 10.419 -26.116 1.00 58.91 85 ASP A N 1
ATOM 657 C CA . ASP A 1 85 ? 37.980 9.860 -25.991 1.00 58.91 85 ASP A CA 1
ATOM 658 C C . ASP A 1 85 ? 38.918 10.320 -27.132 1.00 58.91 85 ASP A C 1
ATOM 660 O O . ASP A 1 85 ? 40.144 10.296 -27.011 1.00 58.91 85 ASP A O 1
ATOM 664 N N . PHE A 1 86 ? 38.35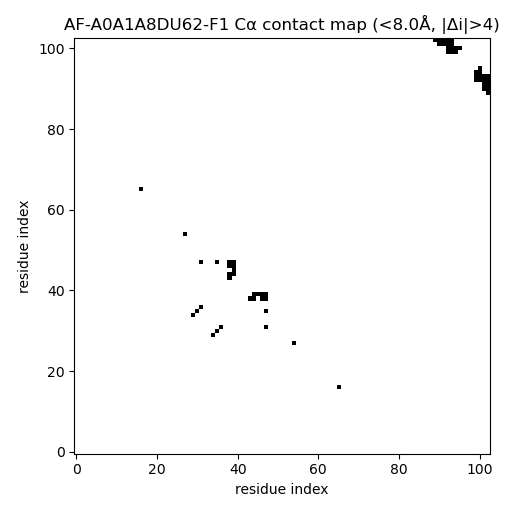3 10.815 -28.243 1.00 55.41 86 PHE A N 1
ATOM 665 C CA . PHE A 1 86 ? 39.111 11.314 -29.399 1.00 55.41 86 PHE A CA 1
ATOM 666 C C . PHE A 1 86 ? 39.381 12.828 -29.373 1.00 55.41 86 PHE A C 1
ATOM 668 O O . PHE A 1 86 ? 40.143 13.339 -30.202 1.00 55.41 86 PHE A O 1
ATOM 675 N N . ARG A 1 87 ? 38.769 13.577 -28.443 1.00 61.06 87 ARG A N 1
ATOM 676 C CA . ARG A 1 87 ? 38.888 15.049 -28.388 1.00 61.06 87 ARG A CA 1
ATOM 677 C C . ARG A 1 87 ? 40.074 15.553 -27.576 1.00 61.06 87 ARG A C 1
ATOM 679 O O . ARG A 1 87 ? 40.422 16.729 -27.698 1.00 61.06 87 ARG A O 1
ATOM 686 N N . ALA A 1 88 ? 40.739 14.687 -26.817 1.00 58.84 88 ALA A N 1
ATOM 687 C CA . ALA A 1 88 ? 42.026 14.990 -26.209 1.00 58.84 88 ALA A CA 1
ATOM 688 C C . ALA A 1 88 ? 43.126 14.242 -26.976 1.00 58.84 88 ALA A C 1
ATOM 690 O O . ALA A 1 88 ? 43.122 13.013 -26.994 1.00 58.84 88 ALA A O 1
ATOM 691 N N . PRO A 1 89 ? 44.092 14.926 -27.614 1.00 60.41 89 PRO A N 1
ATOM 692 C CA . PRO A 1 89 ? 45.244 14.231 -28.161 1.00 60.41 89 PRO A CA 1
ATOM 693 C C . PRO A 1 89 ? 46.032 13.639 -26.986 1.00 60.41 89 PRO A C 1
ATOM 695 O O . PRO A 1 89 ? 46.782 14.353 -26.324 1.00 60.41 89 PRO A O 1
ATOM 698 N N . LEU A 1 90 ? 45.850 12.340 -26.726 1.00 63.78 90 LEU A N 1
ATOM 699 C CA . LEU A 1 90 ? 46.591 11.604 -25.694 1.00 63.78 90 LEU A CA 1
ATOM 700 C C . LEU A 1 90 ? 48.081 11.480 -26.044 1.00 63.78 90 LEU A C 1
ATOM 702 O O . LEU A 1 90 ? 48.878 11.159 -25.174 1.00 63.78 90 LEU A O 1
ATOM 706 N N . TYR A 1 91 ? 48.451 11.776 -27.298 1.00 55.72 91 TYR A N 1
ATOM 707 C CA . TYR A 1 91 ? 49.836 11.957 -27.701 1.00 55.72 91 TYR A CA 1
ATOM 708 C C . TYR A 1 91 ? 49.992 13.162 -28.639 1.00 55.72 91 TYR A C 1
ATOM 710 O O . TYR A 1 91 ? 49.467 13.161 -29.758 1.00 55.72 91 TYR A O 1
ATOM 718 N N . LYS A 1 92 ? 50.728 14.192 -28.219 1.00 64.00 92 LYS A N 1
ATOM 719 C CA . LYS A 1 92 ? 51.130 15.313 -29.073 1.00 64.00 92 LYS A CA 1
ATOM 720 C C . LY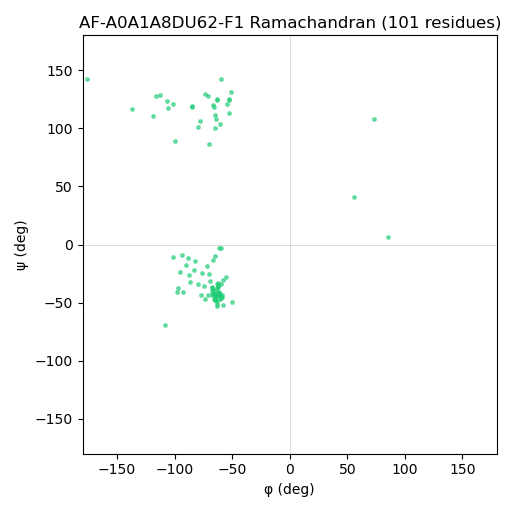S A 1 92 ? 52.578 15.099 -29.493 1.00 64.00 92 LYS A C 1
ATOM 722 O O . LYS A 1 92 ? 53.482 15.072 -28.666 1.00 64.00 92 LYS A O 1
ATOM 727 N N . ASN A 1 93 ? 52.821 15.015 -30.799 1.00 64.62 93 ASN A N 1
ATOM 728 C CA . ASN A 1 93 ? 54.188 15.025 -31.313 1.00 64.62 93 ASN A CA 1
ATOM 729 C C . ASN A 1 93 ? 54.820 16.385 -31.003 1.00 64.62 93 ASN A C 1
ATOM 731 O O . ASN A 1 93 ? 54.397 17.407 -31.551 1.00 64.62 93 ASN A O 1
ATOM 735 N N . VAL A 1 94 ? 55.805 16.400 -30.105 1.00 69.38 94 VAL A N 1
ATOM 736 C CA . VAL A 1 94 ? 56.593 17.596 -29.796 1.00 69.38 94 VAL A CA 1
ATOM 737 C C . VAL A 1 94 ? 57.969 17.412 -30.422 1.00 69.38 94 VAL A C 1
ATOM 739 O O . VAL A 1 94 ? 58.656 16.422 -30.173 1.00 69.38 94 VAL A O 1
ATOM 742 N N . GLU A 1 95 ? 58.363 18.354 -31.274 1.00 76.25 95 GLU A N 1
ATOM 743 C CA . GLU A 1 95 ? 59.675 18.349 -31.913 1.00 76.25 95 GLU A CA 1
ATOM 744 C C . GLU A 1 95 ? 60.703 18.996 -30.981 1.00 76.25 95 GLU A C 1
ATOM 746 O O . GLU A 1 95 ? 60.588 20.172 -30.628 1.00 76.25 95 GLU A O 1
ATOM 751 N N . ILE A 1 96 ? 61.718 18.231 -30.574 1.00 69.88 96 ILE A N 1
ATOM 752 C CA . ILE A 1 96 ? 62.817 18.739 -29.748 1.00 69.88 96 ILE A CA 1
ATOM 753 C C . ILE A 1 96 ? 64.104 18.554 -30.543 1.00 69.88 96 ILE A C 1
ATOM 755 O O . ILE A 1 96 ? 64.565 17.435 -30.751 1.00 69.88 96 ILE A O 1
ATOM 759 N N . LYS A 1 97 ? 64.697 19.669 -30.986 1.00 73.44 97 LYS A N 1
ATOM 760 C CA . LYS A 1 97 ? 65.972 19.697 -31.728 1.00 73.44 97 LYS A CA 1
ATOM 761 C C . LYS A 1 97 ? 65.981 18.821 -33.002 1.00 73.44 97 LYS A C 1
ATOM 763 O O . LYS A 1 97 ? 66.983 18.172 -33.285 1.00 73.44 97 LYS A O 1
ATOM 768 N N . GLY A 1 98 ? 64.888 18.812 -33.771 1.00 70.88 98 GLY A N 1
ATOM 769 C CA . GLY A 1 98 ? 64.817 18.132 -35.075 1.00 70.88 98 GLY A CA 1
ATOM 770 C C . GLY A 1 98 ? 64.460 16.643 -35.029 1.00 70.88 98 GLY A C 1
ATOM 771 O O . GLY A 1 98 ? 64.493 15.979 -36.062 1.00 70.88 98 GLY A O 1
ATOM 772 N N . ILE A 1 99 ? 64.120 16.104 -33.853 1.00 73.25 99 ILE A N 1
ATOM 773 C CA . ILE A 1 99 ? 63.654 14.721 -33.680 1.00 73.25 99 ILE A CA 1
ATOM 774 C C . ILE A 1 99 ? 62.210 14.757 -33.169 1.00 73.25 99 ILE A C 1
ATOM 776 O O . ILE A 1 99 ? 61.906 15.438 -32.186 1.00 73.25 99 ILE A O 1
ATOM 780 N N . GLN A 1 100 ? 61.315 14.030 -33.842 1.00 74.06 100 GLN A N 1
ATOM 781 C CA . GLN A 1 100 ? 59.906 13.933 -33.457 1.00 74.06 100 GLN A CA 1
ATOM 782 C C . GLN A 1 100 ? 59.723 12.843 -32.400 1.00 74.06 100 GLN A C 1
ATOM 784 O O . GLN A 1 100 ? 60.004 11.671 -32.658 1.00 74.06 100 GLN A O 1
ATOM 789 N N . VAL A 1 101 ? 59.238 13.224 -31.216 1.00 66.31 101 VAL A N 1
ATOM 790 C CA . VAL A 1 101 ? 58.932 12.287 -30.128 1.00 66.31 101 VAL A CA 1
ATOM 791 C C . VAL A 1 101 ? 57.423 12.267 -29.896 1.00 66.31 101 VAL A C 1
ATOM 793 O O . VAL A 1 101 ? 56.797 13.318 -29.747 1.00 66.31 101 VAL A O 1
ATOM 796 N N . ARG A 1 102 ? 56.846 11.058 -29.882 1.00 65.38 102 ARG A N 1
ATOM 797 C CA . ARG A 1 102 ? 55.435 10.812 -29.555 1.00 65.38 102 ARG A CA 1
ATOM 798 C C . ARG A 1 102 ? 55.303 10.852 -28.026 1.00 65.38 102 ARG A C 1
ATOM 800 O O . ARG A 1 102 ? 55.725 9.896 -27.378 1.00 65.38 102 ARG A O 1
ATOM 807 N N . MET A 1 103 ? 54.811 11.960 -27.469 1.00 59.22 103 MET A N 1
ATOM 808 C CA . MET A 1 103 ? 54.536 12.139 -26.031 1.00 59.22 103 MET A CA 1
ATOM 809 C C . MET A 1 103 ? 53.059 12.183 -25.766 1.00 59.22 103 MET A C 1
ATOM 811 O O . MET A 1 103 ? 52.405 12.887 -26.560 1.00 59.22 103 M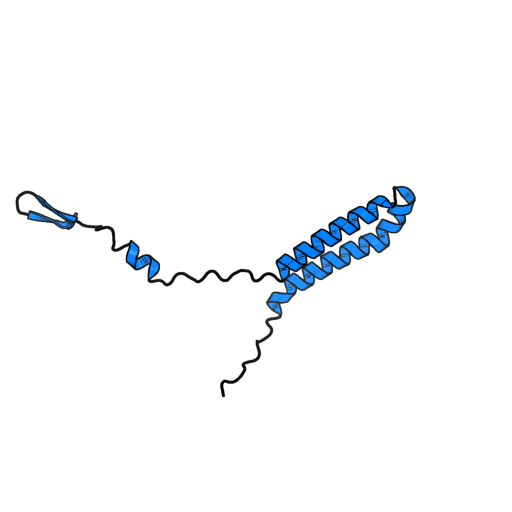ET A O 1
#